Protein AF-A0A3N5F5N4-F1 (afdb_monomer_lite)

Radius of gyration: 16.16 Å; chains: 1; bounding box: 39×22×43 Å

Secondary structure (DSSP, 8-state):
---HHHHHHHHHS--SGGGPPPSS--GGGHHHHHHHHHHHHTTPPPHHHHHHHHHHTT--EEEEHHHHHHHT--GGGS---TTEEEE-S---

pLDDT: mean 83.74, std 10.32, range [41.44, 95.69]

Sequence (92 aa):
HKNLTEEMFGMMLPNGMGKLPLSKMQMGGMGPIMLKKIIADHNVKSLEQLFADAADAGVRIHVCTMSMELMGIHKEELIDYPHLDINTGNPD

Foldseek 3Di:
DADPQLVVLVVVDQQDPLRDADPDDCVVVVVSVVVVVVCVVVVPDDPVVVLVVCLVVVPAAEAEPVVCVNNVNDPVSDDDHPRYDYCPPDPD

Structure (mmCIF, N/CA/C/O backbone):
data_AF-A0A3N5F5N4-F1
#
_entry.id   AF-A0A3N5F5N4-F1
#
loop_
_atom_site.group_PDB
_atom_site.id
_atom_site.type_symbol
_atom_site.label_atom_id
_atom_site.label_alt_id
_atom_site.label_comp_id
_atom_site.label_asym_id
_atom_site.label_entity_id
_atom_site.label_seq_id
_atom_site.pdbx_PDB_ins_code
_atom_site.Cartn_x
_atom_site.Cartn_y
_atom_site.Cartn_z
_atom_site.occupancy
_atom_site.B_iso_or_equiv
_atom_site.auth_seq_id
_atom_site.auth_comp_id
_atom_site.auth_asym_id
_atom_site.auth_atom_id
_atom_site.pdbx_PDB_model_num
ATOM 1 N N . HIS A 1 1 ? 14.585 -11.187 -18.499 1.00 54.16 1 HIS A N 1
ATOM 2 C CA . HIS A 1 1 ? 15.927 -11.153 -17.883 1.00 54.16 1 HIS A CA 1
ATOM 3 C C . HIS A 1 1 ? 15.974 -9.850 -17.107 1.00 54.16 1 HIS A C 1
ATOM 5 O O . HIS A 1 1 ? 15.800 -8.825 -17.752 1.00 54.16 1 HIS A O 1
ATOM 11 N N . LYS A 1 2 ? 16.059 -9.883 -15.769 1.00 60.31 2 LYS A N 1
ATOM 12 C CA . LYS A 1 2 ? 16.081 -8.654 -14.962 1.00 60.31 2 LYS A CA 1
ATOM 13 C C . LYS A 1 2 ? 17.462 -8.004 -15.067 1.00 60.31 2 LYS A C 1
ATOM 15 O O . LYS A 1 2 ? 18.470 -8.712 -15.005 1.00 60.31 2 LYS A O 1
ATOM 20 N N . ASN A 1 3 ? 17.518 -6.695 -15.282 1.00 77.12 3 ASN A N 1
ATOM 21 C CA . ASN A 1 3 ? 18.776 -5.942 -15.262 1.00 77.12 3 ASN A CA 1
ATOM 22 C C . ASN A 1 3 ? 19.257 -5.747 -13.810 1.00 77.12 3 ASN A C 1
ATOM 24 O O . ASN A 1 3 ? 18.445 -5.736 -12.890 1.00 77.12 3 ASN A O 1
ATOM 28 N N . LEU A 1 4 ? 20.561 -5.540 -13.578 1.00 80.75 4 LEU A N 1
ATOM 29 C CA . LEU A 1 4 ? 21.131 -5.368 -12.223 1.00 80.75 4 LEU A CA 1
ATOM 30 C C . LEU A 1 4 ? 20.396 -4.286 -11.400 1.00 80.75 4 LEU A C 1
ATOM 32 O O . LEU A 1 4 ? 20.201 -4.421 -10.195 1.00 80.75 4 LEU A O 1
ATOM 36 N N . THR A 1 5 ? 19.957 -3.215 -12.064 1.00 79.38 5 THR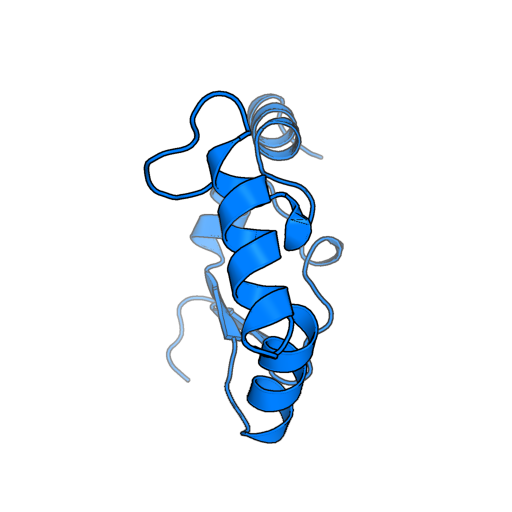 A N 1
ATOM 37 C CA . THR A 1 5 ? 19.179 -2.127 -11.459 1.00 79.38 5 THR A CA 1
ATOM 38 C C . THR A 1 5 ? 17.76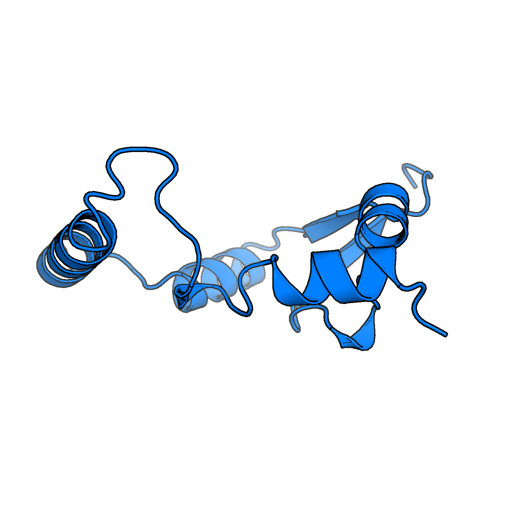2 -2.560 -11.076 1.00 79.38 5 THR A C 1
ATOM 40 O O . THR A 1 5 ? 17.290 -2.202 -10.003 1.00 79.38 5 THR A O 1
ATOM 43 N N . GLU A 1 6 ? 17.098 -3.360 -11.910 1.00 77.88 6 GLU A N 1
ATOM 44 C CA . GLU A 1 6 ? 15.767 -3.918 -11.630 1.00 77.88 6 GLU A CA 1
ATOM 45 C C . GLU A 1 6 ? 15.818 -4.889 -10.447 1.00 77.88 6 GLU A C 1
ATOM 47 O O . GLU A 1 6 ? 14.952 -4.864 -9.578 1.00 77.88 6 GLU A O 1
ATOM 52 N N . GLU A 1 7 ? 16.873 -5.703 -10.365 1.00 81.00 7 GLU A N 1
ATOM 53 C CA . GLU A 1 7 ? 17.103 -6.604 -9.234 1.00 81.00 7 GLU A CA 1
ATOM 54 C C . GLU A 1 7 ? 17.331 -5.821 -7.930 1.00 81.00 7 GLU A C 1
ATOM 56 O O . GLU A 1 7 ? 16.754 -6.147 -6.890 1.00 81.00 7 GLU A O 1
ATOM 61 N N . MET A 1 8 ? 18.098 -4.726 -7.995 1.00 83.12 8 MET A N 1
ATOM 62 C CA . MET A 1 8 ? 18.301 -3.815 -6.866 1.00 83.12 8 MET A CA 1
ATOM 63 C C . MET A 1 8 ? 16.989 -3.155 -6.414 1.00 83.12 8 MET A C 1
ATOM 65 O O . MET A 1 8 ? 16.706 -3.124 -5.214 1.00 83.12 8 MET A O 1
ATOM 69 N N . PHE A 1 9 ? 16.168 -2.654 -7.344 1.00 80.56 9 PHE A N 1
ATOM 70 C CA . PHE A 1 9 ? 14.866 -2.071 -7.002 1.00 80.56 9 PHE A CA 1
ATOM 71 C C . PHE A 1 9 ? 13.902 -3.116 -6.439 1.00 80.56 9 PHE A C 1
ATOM 73 O O . PHE A 1 9 ? 13.259 -2.842 -5.427 1.00 80.56 9 PHE A O 1
ATOM 80 N N . GLY A 1 10 ? 13.866 -4.326 -6.997 1.00 78.69 10 GLY A N 1
ATOM 81 C CA . GLY A 1 10 ? 13.074 -5.433 -6.457 1.00 78.69 10 GLY A CA 1
ATOM 82 C C . GLY A 1 10 ? 13.452 -5.800 -5.016 1.00 78.69 10 GLY A C 1
ATOM 83 O O . GLY A 1 10 ? 12.580 -6.124 -4.212 1.00 78.69 10 GLY A O 1
ATOM 84 N N . MET A 1 11 ? 14.735 -5.690 -4.648 1.00 80.50 11 MET A N 1
ATOM 85 C CA . MET A 1 11 ? 15.178 -5.892 -3.261 1.00 80.50 11 MET A CA 1
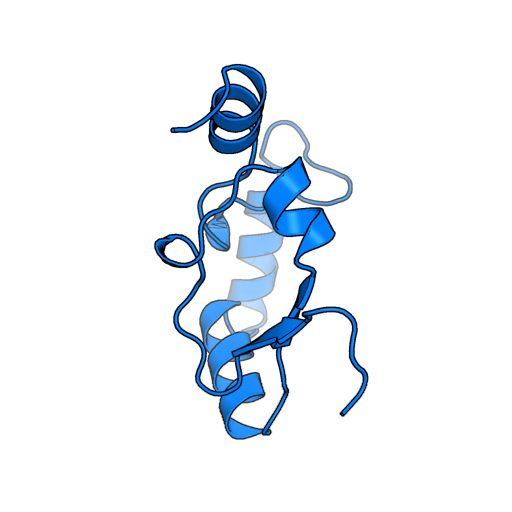ATOM 86 C C . MET A 1 11 ? 14.854 -4.712 -2.332 1.00 80.50 11 MET A C 1
ATOM 88 O O . MET A 1 11 ? 14.606 -4.926 -1.145 1.00 80.50 11 MET A O 1
ATOM 92 N N . MET A 1 12 ? 14.876 -3.472 -2.835 1.00 83.94 12 MET A N 1
ATOM 93 C CA . MET A 1 12 ? 14.581 -2.274 -2.032 1.00 83.94 12 MET A CA 1
ATOM 94 C C . MET A 1 12 ? 13.083 -2.041 -1.824 1.00 83.94 12 MET A C 1
ATOM 96 O O . MET A 1 12 ? 12.690 -1.441 -0.818 1.00 83.94 12 MET A O 1
ATOM 100 N N . LEU A 1 13 ? 12.246 -2.475 -2.766 1.00 82.88 13 LEU A N 1
ATOM 101 C CA . LEU A 1 13 ? 10.807 -2.294 -2.678 1.00 82.88 13 LEU A CA 1
ATOM 102 C C . LEU A 1 13 ? 10.210 -3.205 -1.589 1.00 82.88 13 LEU A C 1
ATOM 104 O O . LEU A 1 13 ? 10.582 -4.374 -1.453 1.00 82.88 13 LEU A O 1
ATOM 108 N N . PRO A 1 14 ? 9.281 -2.684 -0.770 1.00 80.12 14 PRO A N 1
ATOM 109 C CA . PRO A 1 14 ? 8.646 -3.471 0.273 1.00 80.12 14 PRO A CA 1
ATOM 110 C C . PRO A 1 14 ? 7.796 -4.587 -0.341 1.00 80.12 14 PRO A C 1
ATOM 112 O O . PRO A 1 14 ? 6.773 -4.346 -0.977 1.00 80.12 14 PRO A O 1
ATOM 115 N N . ASN A 1 15 ? 8.203 -5.829 -0.089 1.00 78.38 15 ASN A N 1
ATOM 116 C CA . ASN A 1 15 ? 7.476 -7.013 -0.534 1.00 78.38 15 ASN A CA 1
ATOM 117 C C . ASN A 1 15 ? 6.256 -7.276 0.363 1.00 78.38 15 ASN A C 1
ATOM 119 O O . ASN A 1 15 ? 6.374 -7.886 1.434 1.00 78.38 15 ASN A O 1
ATOM 123 N N . GLY A 1 16 ? 5.093 -6.807 -0.093 1.00 76.38 16 GLY A N 1
ATOM 124 C CA . GLY A 1 16 ? 3.784 -7.045 0.514 1.00 76.38 16 GLY A CA 1
ATOM 125 C C . GLY A 1 16 ? 3.229 -5.864 1.318 1.00 76.38 16 GLY A C 1
ATOM 126 O O . GLY A 1 16 ? 3.964 -5.072 1.912 1.00 76.38 16 GLY A O 1
ATOM 127 N N . MET A 1 17 ? 1.897 -5.790 1.383 1.00 75.06 17 MET A N 1
ATOM 128 C CA . MET A 1 17 ? 1.146 -4.674 1.981 1.00 75.06 17 MET A CA 1
ATOM 129 C C . MET A 1 17 ? 1.523 -4.395 3.447 1.00 75.06 17 MET A C 1
ATOM 131 O O . MET A 1 17 ? 1.611 -3.244 3.867 1.00 75.06 17 MET A O 1
ATOM 135 N N . GLY A 1 18 ? 1.842 -5.432 4.228 1.00 73.00 18 GLY A N 1
ATOM 136 C CA . GLY A 1 18 ? 2.213 -5.297 5.643 1.00 73.00 18 GLY A CA 1
ATOM 137 C C . GLY A 1 18 ? 3.617 -4.738 5.923 1.00 73.00 18 GLY A C 1
ATOM 138 O O . GLY A 1 18 ? 3.926 -4.472 7.095 1.00 73.00 18 GLY A O 1
ATOM 139 N N . LYS A 1 19 ? 4.456 -4.582 4.884 1.00 77.25 19 LYS A N 1
ATOM 140 C CA . LYS A 1 19 ? 5.843 -4.078 4.967 1.00 77.25 19 LYS A CA 1
ATOM 141 C C . LYS A 1 19 ? 5.997 -2.631 4.494 1.00 77.25 19 LYS A C 1
ATOM 143 O O . LYS A 1 19 ? 7.117 -2.124 4.460 1.00 77.25 19 LYS A O 1
ATOM 148 N N . LEU A 1 20 ? 4.897 -1.968 4.144 1.00 82.94 20 LEU A N 1
ATOM 149 C CA . LEU A 1 20 ? 4.921 -0.568 3.741 1.00 82.94 20 LEU A CA 1
ATOM 150 C C . LEU A 1 20 ? 5.384 0.315 4.918 1.00 82.94 20 LEU A C 1
ATOM 152 O O . LEU A 1 20 ? 4.817 0.221 6.014 1.00 82.94 20 LEU A O 1
ATOM 156 N N . PRO A 1 21 ? 6.423 1.152 4.736 1.00 83.50 21 PRO A N 1
ATOM 157 C CA . PRO A 1 21 ? 6.846 2.092 5.764 1.00 83.50 21 PRO A CA 1
ATOM 158 C C . PRO A 1 21 ? 5.806 3.204 5.936 1.00 83.50 21 PRO A C 1
ATOM 160 O O . PRO A 1 21 ? 5.048 3.523 5.019 1.00 83.50 21 PRO A O 1
ATOM 163 N N . LEU A 1 22 ? 5.798 3.838 7.110 1.00 87.50 22 LEU A N 1
ATOM 164 C CA . LEU A 1 22 ? 5.042 5.071 7.284 1.00 87.50 22 LEU A CA 1
ATOM 165 C C . LEU A 1 22 ? 5.682 6.179 6.450 1.00 87.50 22 LEU A C 1
ATOM 167 O O . LEU A 1 22 ? 6.905 6.307 6.399 1.00 87.50 22 LEU A O 1
ATOM 171 N N . SER A 1 23 ? 4.849 7.030 5.853 1.00 88.19 23 SER A N 1
ATOM 172 C CA . SER A 1 23 ? 5.317 8.182 5.074 1.00 88.19 23 SER A CA 1
ATOM 173 C C . SER A 1 23 ? 6.146 9.162 5.914 1.00 88.19 23 SER A C 1
ATOM 175 O O . SER A 1 23 ? 7.069 9.793 5.400 1.00 88.19 23 SER A O 1
ATOM 177 N N . LYS A 1 24 ? 5.841 9.279 7.215 1.00 88.38 24 LYS A N 1
ATOM 178 C CA . LYS A 1 24 ? 6.596 10.027 8.234 1.00 88.38 24 LYS A CA 1
ATOM 179 C C . LYS A 1 24 ? 6.484 9.320 9.589 1.00 88.38 24 LYS A C 1
ATOM 181 O O . LYS A 1 24 ? 5.565 8.540 9.803 1.00 88.38 24 LYS A O 1
ATOM 186 N N . MET A 1 25 ? 7.393 9.638 10.518 1.00 91.31 25 MET A N 1
ATOM 187 C CA . MET A 1 25 ? 7.441 9.073 11.882 1.00 91.31 25 MET A CA 1
ATOM 188 C C . MET A 1 25 ? 7.773 7.574 11.941 1.00 91.31 25 MET A C 1
ATOM 190 O O . MET A 1 25 ? 7.232 6.835 12.756 1.00 91.31 25 MET A O 1
ATOM 194 N N . GLN A 1 26 ? 8.722 7.115 11.121 1.00 89.69 26 GLN A N 1
ATOM 195 C CA . GLN A 1 26 ? 9.156 5.716 11.148 1.00 89.69 26 GLN A CA 1
ATOM 196 C C . GLN A 1 26 ? 9.752 5.306 12.512 1.00 89.69 26 GLN A C 1
ATOM 198 O O . GLN A 1 26 ? 9.579 4.162 12.923 1.00 89.69 26 GLN A O 1
ATOM 203 N N . MET A 1 27 ? 10.415 6.229 13.232 1.00 91.31 27 MET A N 1
ATOM 204 C CA . MET A 1 27 ? 10.967 6.040 14.591 1.00 91.31 27 MET A CA 1
ATOM 205 C C . MET A 1 27 ? 11.727 4.711 14.765 1.00 91.31 27 MET A C 1
ATOM 207 O O . MET A 1 27 ? 11.501 3.975 15.723 1.00 91.31 27 MET A O 1
ATOM 211 N N . GLY A 1 28 ? 12.565 4.349 13.786 1.00 89.94 28 GLY A N 1
ATOM 212 C CA . GLY A 1 28 ? 13.312 3.083 13.799 1.00 89.94 28 GLY A CA 1
ATOM 213 C C . GLY A 1 28 ? 12.441 1.817 13.757 1.00 89.94 28 GLY A C 1
ATOM 214 O O . GLY A 1 28 ? 12.890 0.761 14.180 1.00 89.94 28 GLY A O 1
ATOM 215 N N . GLY A 1 29 ? 11.194 1.915 13.287 1.00 88.75 29 GLY A N 1
ATOM 216 C CA . GLY A 1 29 ? 10.216 0.822 13.257 1.00 88.75 29 GLY A CA 1
ATOM 217 C C . GLY A 1 29 ? 9.151 0.898 14.355 1.00 88.75 29 GLY A C 1
ATOM 218 O O . GLY A 1 29 ? 8.147 0.194 14.263 1.00 88.75 29 GLY A O 1
ATOM 219 N N . MET A 1 30 ? 9.295 1.787 15.347 1.00 91.75 30 MET A N 1
ATOM 220 C CA . MET A 1 30 ? 8.295 1.945 16.414 1.00 91.75 30 MET A CA 1
ATOM 221 C C . MET A 1 30 ? 6.990 2.585 15.925 1.00 91.75 30 MET A C 1
ATOM 223 O O . MET A 1 30 ? 5.913 2.198 16.376 1.00 91.75 30 MET A O 1
ATOM 227 N N . GLY A 1 31 ? 7.064 3.525 14.977 1.00 91.81 31 GLY A N 1
ATOM 228 C CA . GLY A 1 31 ? 5.883 4.203 14.431 1.00 91.81 31 GLY A CA 1
ATOM 229 C C . GLY A 1 31 ? 4.872 3.241 13.795 1.00 91.81 31 GLY A C 1
ATOM 230 O O . GLY A 1 31 ? 3.710 3.239 14.205 1.00 91.81 31 GLY A O 1
ATOM 231 N N . PRO A 1 32 ? 5.289 2.374 12.849 1.00 89.62 32 PRO A N 1
ATOM 232 C CA . PRO A 1 32 ? 4.409 1.362 12.271 1.00 89.62 32 PRO A CA 1
ATOM 233 C C . PRO A 1 32 ? 3.754 0.448 13.314 1.00 89.62 32 PRO A C 1
ATOM 235 O O . PRO A 1 32 ? 2.588 0.093 13.165 1.00 89.62 32 PRO A O 1
ATOM 238 N N . ILE A 1 33 ? 4.479 0.074 14.375 1.00 89.31 33 ILE A N 1
ATOM 239 C CA . ILE A 1 33 ? 3.949 -0.781 15.450 1.00 89.31 33 ILE A CA 1
ATOM 240 C C . ILE A 1 33 ? 2.837 -0.054 16.214 1.00 89.31 33 ILE A C 1
ATOM 242 O O . ILE A 1 33 ? 1.772 -0.628 16.439 1.00 89.31 33 ILE A O 1
ATOM 246 N N . MET A 1 34 ? 3.056 1.214 16.575 1.00 90.38 34 MET A N 1
ATOM 247 C CA . MET A 1 34 ? 2.041 2.025 17.253 1.00 90.38 34 MET A CA 1
ATOM 248 C C . MET A 1 34 ? 0.803 2.229 16.379 1.00 90.38 34 MET A C 1
ATOM 250 O O . MET A 1 34 ? -0.312 2.059 16.866 1.00 90.38 34 MET A O 1
ATOM 254 N N . LEU A 1 35 ? 0.981 2.525 15.086 1.00 88.31 35 LEU A N 1
ATOM 255 C CA . LEU A 1 35 ? -0.150 2.681 14.172 1.00 88.31 35 LEU A CA 1
ATOM 256 C C . LEU A 1 35 ? -0.961 1.384 14.059 1.00 88.31 35 LEU A C 1
ATOM 258 O O . LEU A 1 35 ? -2.183 1.425 14.164 1.00 88.31 35 LEU A O 1
ATOM 262 N N . LYS A 1 36 ? -0.293 0.233 13.895 1.00 85.81 36 LYS A N 1
ATOM 263 C CA . LYS A 1 36 ? -0.966 -1.076 13.842 1.00 85.81 36 LYS A CA 1
ATOM 264 C C . LYS A 1 36 ? -1.790 -1.339 15.102 1.00 85.81 36 LYS A C 1
ATOM 266 O O . LYS A 1 36 ? -2.901 -1.848 14.997 1.00 85.81 36 LYS A O 1
ATOM 271 N N . LYS A 1 37 ? -1.274 -0.950 16.272 1.00 88.50 37 LYS A N 1
ATOM 272 C CA . LYS A 1 37 ? -2.004 -1.059 17.538 1.00 88.50 37 LYS A CA 1
ATOM 273 C C . LYS A 1 37 ? -3.263 -0.186 17.551 1.00 88.50 37 LYS A C 1
ATOM 275 O O . LYS A 1 37 ? -4.331 -0.697 17.849 1.00 88.50 37 LYS A O 1
ATOM 280 N N . ILE A 1 38 ? -3.162 1.079 17.141 1.00 88.19 38 ILE A N 1
ATOM 281 C CA . ILE A 1 38 ? -4.318 1.993 17.071 1.00 88.19 38 ILE A CA 1
ATOM 282 C C . ILE A 1 38 ? -5.380 1.463 16.091 1.00 88.19 38 ILE A C 1
ATOM 284 O O . ILE A 1 38 ? -6.564 1.464 16.409 1.00 88.19 38 ILE A O 1
ATOM 288 N N . ILE A 1 39 ? -4.977 0.967 14.916 1.00 85.25 39 ILE A N 1
ATOM 289 C CA . ILE A 1 39 ? -5.899 0.374 13.928 1.00 85.25 39 ILE A CA 1
ATOM 290 C C . ILE A 1 39 ? -6.661 -0.814 14.535 1.00 85.25 39 ILE A C 1
ATOM 292 O O . ILE A 1 39 ? -7.880 -0.895 14.381 1.00 85.25 39 ILE A O 1
ATOM 296 N N . ALA A 1 40 ? -5.958 -1.698 15.253 1.00 83.94 40 ALA A N 1
ATOM 297 C CA . ALA A 1 40 ? -6.561 -2.847 15.924 1.00 83.94 40 ALA A CA 1
ATOM 298 C C . ALA A 1 40 ? -7.513 -2.428 17.059 1.00 83.9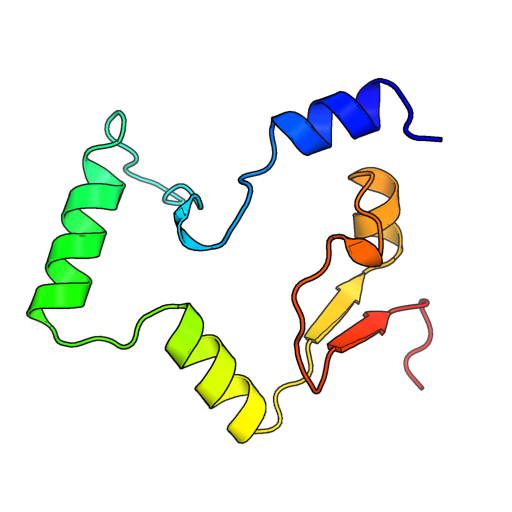4 40 ALA A C 1
ATOM 300 O O . ALA A 1 40 ? -8.617 -2.959 17.156 1.00 83.94 40 ALA A O 1
ATOM 301 N N . ASP A 1 41 ? -7.120 -1.442 17.869 1.00 88.50 41 ASP A N 1
ATOM 302 C CA . ASP A 1 41 ? -7.916 -0.941 18.997 1.00 88.50 41 ASP A CA 1
ATOM 303 C C . ASP A 1 41 ? -9.219 -0.261 18.527 1.00 88.50 41 ASP A C 1
ATOM 305 O O . ASP A 1 41 ? -10.250 -0.350 19.193 1.00 88.50 41 ASP A O 1
ATOM 309 N N . HIS A 1 42 ? -9.197 0.388 17.357 1.00 83.12 42 HIS A N 1
ATOM 310 C CA . HIS A 1 42 ? -10.356 1.064 16.760 1.00 83.12 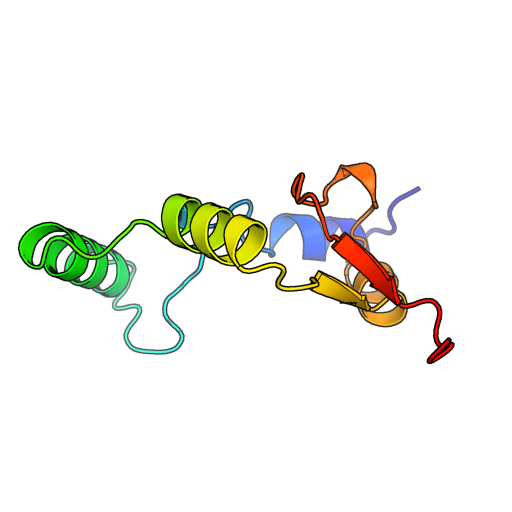42 HIS A CA 1
ATOM 311 C C . HIS A 1 42 ? -11.156 0.190 15.779 1.00 83.12 42 HIS A C 1
ATOM 313 O O . HIS A 1 42 ? -12.061 0.694 15.112 1.00 83.12 42 HIS A O 1
ATOM 319 N N . ASN A 1 43 ? -10.847 -1.110 15.708 1.00 77.44 43 ASN A N 1
ATOM 320 C CA . ASN A 1 43 ? -11.514 -2.097 14.855 1.00 77.44 43 ASN A CA 1
ATOM 321 C C . ASN A 1 43 ? -11.617 -1.660 13.380 1.00 77.44 43 ASN A C 1
ATOM 323 O O . ASN A 1 43 ? -12.618 -1.896 12.697 1.00 77.44 43 ASN A O 1
ATOM 327 N N . VAL A 1 44 ? -10.581 -0.968 12.903 1.00 84.94 44 VAL A N 1
ATOM 328 C CA . VAL A 1 44 ? -10.477 -0.547 11.508 1.00 84.94 44 VAL A CA 1
ATOM 329 C C . VAL A 1 44 ? -10.116 -1.772 10.671 1.00 84.94 44 VAL A C 1
ATOM 331 O O . VAL A 1 44 ? -9.276 -2.581 11.068 1.00 84.94 44 VAL A O 1
ATOM 334 N N . LYS A 1 45 ? -10.760 -1.909 9.509 1.00 83.88 45 LYS A N 1
ATOM 335 C CA . LYS A 1 45 ? -10.515 -3.014 8.577 1.00 83.88 45 LYS A CA 1
ATOM 336 C C . LYS A 1 45 ? -9.036 -3.096 8.192 1.00 83.88 45 LYS A C 1
ATOM 338 O O . LYS A 1 45 ? -8.370 -2.070 8.028 1.00 83.88 45 LYS A O 1
ATOM 343 N N . SER A 1 46 ? -8.527 -4.317 8.037 1.00 83.38 46 SER A N 1
ATOM 344 C CA . SER A 1 46 ? -7.161 -4.527 7.548 1.00 83.38 46 SER A CA 1
ATOM 345 C C . SER A 1 46 ? -7.018 -4.025 6.106 1.00 83.38 46 SER A C 1
ATOM 347 O O . SER A 1 46 ? -8.012 -3.868 5.398 1.00 83.38 46 SER A O 1
ATOM 349 N N . LEU A 1 47 ? -5.786 -3.793 5.642 1.00 83.50 47 LEU A N 1
ATOM 350 C CA . LEU A 1 47 ? -5.555 -3.390 4.250 1.00 83.50 47 LEU A CA 1
ATOM 351 C C . LEU A 1 47 ? -6.147 -4.415 3.275 1.00 83.50 47 LEU A C 1
ATOM 353 O O . LEU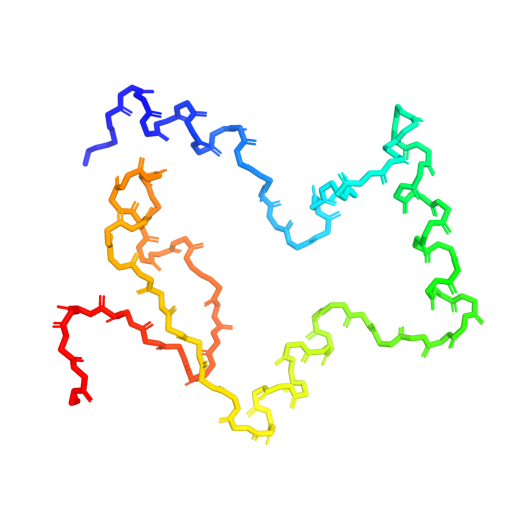 A 1 47 ? -6.824 -4.035 2.331 1.00 83.50 47 LEU A O 1
ATOM 357 N N . GLU A 1 48 ? -5.980 -5.706 3.548 1.00 83.81 48 GLU A N 1
ATOM 358 C CA . GLU A 1 48 ? -6.529 -6.799 2.740 1.00 83.81 48 GLU A CA 1
ATOM 359 C C . GLU A 1 48 ? -8.062 -6.742 2.670 1.00 83.81 48 GLU A C 1
ATOM 361 O O . GLU A 1 48 ? -8.642 -6.902 1.599 1.00 83.81 48 GLU A O 1
ATOM 366 N N . GLN A 1 49 ? -8.718 -6.458 3.800 1.00 88.62 49 GLN A N 1
ATOM 367 C CA . GLN A 1 49 ? -10.172 -6.291 3.852 1.00 88.62 49 GLN A CA 1
ATOM 368 C C . GLN A 1 49 ? -10.629 -5.053 3.079 1.00 88.62 49 GLN A C 1
ATOM 370 O O . GLN A 1 49 ? -11.642 -5.111 2.392 1.00 88.62 49 GLN A O 1
ATOM 375 N N . LEU A 1 50 ? -9.869 -3.956 3.137 1.00 90.62 50 LEU A N 1
ATOM 376 C CA . LEU A 1 50 ? -10.154 -2.753 2.354 1.00 90.62 50 LEU A CA 1
ATOM 377 C C . LEU A 1 50 ? -10.002 -3.003 0.846 1.00 90.62 50 LEU A C 1
ATOM 379 O O . LEU A 1 50 ? -10.785 -2.469 0.067 1.00 90.62 50 LEU A O 1
ATOM 383 N N . PHE A 1 51 ? -9.035 -3.827 0.426 1.00 91.19 51 PHE A N 1
ATOM 384 C CA . PHE A 1 51 ? -8.908 -4.251 -0.972 1.00 91.19 51 PHE A CA 1
ATOM 385 C C . PHE A 1 51 ? -10.092 -5.116 -1.416 1.00 91.19 51 PHE A C 1
ATOM 387 O O . PHE A 1 51 ? -10.610 -4.900 -2.510 1.00 91.19 51 PHE A O 1
ATOM 394 N N . ALA A 1 52 ? -10.546 -6.048 -0.573 1.00 92.06 52 ALA A N 1
ATOM 395 C CA . ALA A 1 52 ? -11.734 -6.853 -0.858 1.00 92.06 52 ALA A CA 1
ATOM 396 C C . ALA A 1 52 ? -12.993 -5.977 -0.972 1.00 92.06 52 ALA A C 1
ATOM 398 O O . ALA A 1 52 ? -13.691 -6.047 -1.978 1.00 92.06 52 ALA A O 1
ATOM 399 N N . ASP A 1 53 ? -13.218 -5.070 -0.015 1.00 94.06 53 ASP A N 1
ATOM 400 C CA . ASP A 1 53 ? -14.333 -4.118 -0.075 1.00 94.06 53 ASP A CA 1
ATOM 401 C C . ASP A 1 53 ? -14.271 -3.239 -1.336 1.00 94.06 53 ASP A C 1
ATOM 403 O O . ASP A 1 53 ? -15.296 -2.931 -1.939 1.00 94.06 53 ASP A O 1
ATOM 407 N N . ALA A 1 54 ? -13.069 -2.804 -1.734 1.00 94.12 54 ALA A N 1
ATOM 408 C CA . ALA A 1 54 ? -12.879 -2.004 -2.939 1.00 94.12 54 ALA A CA 1
ATOM 409 C C . ALA A 1 54 ? -13.208 -2.805 -4.207 1.00 94.12 54 ALA A C 1
ATOM 411 O O . ALA A 1 54 ? -13.795 -2.250 -5.136 1.00 94.12 54 ALA A O 1
ATOM 412 N N . ALA A 1 55 ? -12.851 -4.093 -4.247 1.00 93.94 55 ALA A N 1
ATOM 413 C CA . ALA A 1 55 ? -13.243 -4.988 -5.335 1.00 93.94 55 ALA A CA 1
ATOM 414 C C . ALA A 1 55 ? -14.769 -5.147 -5.392 1.00 93.94 55 ALA A C 1
ATOM 416 O O . ALA A 1 55 ? -15.353 -4.949 -6.455 1.00 93.94 55 ALA A O 1
ATOM 417 N N . ASP A 1 56 ? -15.420 -5.389 -4.250 1.00 94.88 56 ASP A N 1
ATOM 418 C CA . ASP A 1 56 ? -16.883 -5.499 -4.153 1.00 94.88 56 ASP A CA 1
ATOM 419 C C . ASP A 1 56 ? -17.594 -4.196 -4.562 1.00 94.88 56 ASP A C 1
ATOM 421 O O . ASP A 1 56 ? -18.686 -4.218 -5.131 1.00 94.88 56 ASP A O 1
ATOM 425 N N . ALA A 1 57 ? -16.958 -3.048 -4.317 1.00 95.69 57 ALA A N 1
ATOM 426 C CA . ALA A 1 57 ? -17.433 -1.736 -4.750 1.00 95.69 57 ALA A CA 1
ATOM 427 C C . ALA A 1 57 ? -17.171 -1.433 -6.242 1.00 95.69 57 ALA A C 1
ATOM 429 O O . ALA A 1 57 ? -17.572 -0.371 -6.722 1.00 95.69 57 ALA A O 1
ATOM 430 N N . GLY A 1 58 ? -16.507 -2.330 -6.981 1.00 92.19 58 GLY A N 1
ATOM 431 C CA . GLY A 1 58 ? -16.212 -2.170 -8.408 1.00 92.19 58 GLY A CA 1
ATOM 432 C C . GLY A 1 58 ? -15.082 -1.182 -8.716 1.00 92.19 58 GLY A C 1
ATOM 433 O O . GLY A 1 58 ? -15.035 -0.614 -9.811 1.00 92.19 58 GLY A O 1
ATOM 434 N N . VAL A 1 59 ? -14.180 -0.933 -7.762 1.00 95.19 59 VAL A N 1
ATOM 435 C CA . VAL A 1 59 ? -13.001 -0.085 -7.988 1.00 95.19 59 VAL A CA 1
ATOM 436 C C . VAL A 1 59 ? -12.075 -0.760 -9.001 1.00 95.19 59 VAL A C 1
ATOM 438 O O . VAL A 1 59 ? -11.828 -1.957 -8.925 1.00 95.19 59 VAL A O 1
ATOM 441 N N . ARG A 1 60 ? -11.546 0.011 -9.958 1.00 92.06 60 ARG A N 1
ATOM 442 C CA . ARG A 1 60 ? -10.572 -0.470 -10.950 1.00 92.06 60 ARG A CA 1
ATOM 443 C C . ARG A 1 60 ? -9.160 -0.053 -10.564 1.00 92.06 60 ARG A C 1
ATOM 445 O O . ARG A 1 60 ? -8.942 1.099 -10.181 1.00 92.06 60 ARG A O 1
ATOM 452 N N . ILE A 1 61 ? -8.206 -0.973 -10.683 1.00 91.81 61 ILE A N 1
ATOM 453 C CA . ILE A 1 61 ? -6.783 -0.711 -10.439 1.00 91.81 61 ILE A CA 1
ATOM 454 C C . ILE A 1 61 ? -6.053 -0.707 -11.780 1.00 91.81 61 ILE A C 1
ATOM 456 O O . ILE A 1 61 ? -5.880 -1.749 -12.400 1.00 91.81 61 ILE A O 1
ATOM 460 N N . HIS A 1 62 ? -5.580 0.470 -12.188 1.00 90.88 62 HIS A N 1
ATOM 461 C CA . HIS A 1 62 ? -4.793 0.653 -13.405 1.00 90.88 62 HIS A CA 1
ATOM 462 C C . HIS A 1 62 ? -3.297 0.652 -13.075 1.00 90.88 62 HIS A C 1
ATOM 464 O O . HIS A 1 62 ? -2.805 1.542 -12.375 1.00 90.88 62 HIS A O 1
ATOM 470 N N . VAL A 1 63 ? -2.552 -0.315 -13.602 1.00 90.25 63 VAL A N 1
ATOM 471 C CA . VAL A 1 63 ? -1.102 -0.413 -13.406 1.00 90.25 63 VAL A CA 1
ATOM 472 C C . VAL A 1 63 ? -0.378 0.281 -14.554 1.00 90.25 63 VAL A C 1
ATOM 474 O O . VAL A 1 63 ? -0.542 -0.075 -15.714 1.00 90.25 63 VAL A O 1
ATOM 477 N N . CYS A 1 64 ? 0.444 1.284 -14.249 1.00 89.56 64 CYS A N 1
ATOM 478 C CA . CYS A 1 64 ? 1.192 2.019 -15.267 1.00 89.56 64 CYS A CA 1
ATOM 479 C C . CYS A 1 64 ? 2.335 1.167 -15.845 1.00 89.56 64 CYS A C 1
ATOM 481 O O . CYS A 1 64 ? 3.286 0.849 -15.127 1.00 89.56 64 CYS A O 1
ATOM 483 N N . THR A 1 65 ? 2.282 0.866 -17.148 1.00 88.62 65 THR A N 1
ATOM 484 C CA . THR A 1 65 ? 3.321 0.082 -17.847 1.00 88.62 65 THR A CA 1
ATOM 485 C C . THR A 1 65 ? 4.711 0.705 -17.692 1.00 88.62 65 THR A C 1
ATOM 487 O O . THR A 1 65 ? 5.656 0.018 -17.319 1.00 88.62 65 THR A O 1
ATOM 490 N N . MET A 1 66 ? 4.825 2.027 -17.860 1.00 87.75 66 MET A N 1
ATOM 491 C CA . MET A 1 66 ? 6.099 2.740 -17.703 1.00 87.75 66 MET A CA 1
ATOM 492 C C . MET A 1 66 ? 6.665 2.591 -16.283 1.00 87.75 66 MET A C 1
ATOM 494 O O . MET A 1 66 ? 7.866 2.418 -16.097 1.00 87.75 66 MET A O 1
ATOM 498 N N . SER A 1 67 ? 5.806 2.631 -15.261 1.00 86.06 67 SER A N 1
ATOM 499 C CA . SER A 1 67 ? 6.236 2.432 -13.875 1.00 86.06 67 SER A CA 1
ATOM 500 C C . SER A 1 67 ? 6.690 0.992 -13.616 1.00 86.06 67 SER A C 1
ATOM 502 O O . SER A 1 67 ? 7.660 0.800 -12.886 1.00 86.06 67 SER A O 1
ATOM 504 N N . MET A 1 68 ? 6.036 -0.006 -14.222 1.00 87.00 68 MET A N 1
ATOM 505 C CA . MET A 1 68 ? 6.457 -1.410 -14.125 1.00 87.00 68 MET A CA 1
ATOM 506 C C . MET A 1 68 ? 7.834 -1.635 -14.749 1.00 87.00 68 MET A C 1
ATOM 508 O O . MET A 1 68 ? 8.684 -2.262 -14.120 1.00 87.00 68 MET A O 1
ATOM 512 N N . GLU A 1 69 ? 8.065 -1.091 -15.945 1.00 84.06 69 GLU A N 1
ATOM 513 C CA . GLU A 1 69 ? 9.340 -1.210 -16.662 1.00 84.06 69 GLU A CA 1
ATOM 514 C C . GLU A 1 69 ? 10.487 -0.562 -15.882 1.00 84.06 69 GLU A C 1
ATOM 516 O O . GLU A 1 69 ? 11.519 -1.192 -15.668 1.00 84.06 69 GLU A O 1
ATOM 521 N N . LEU A 1 70 ? 10.287 0.663 -15.382 1.00 82.88 70 LEU A N 1
ATOM 522 C CA . LEU A 1 70 ? 11.310 1.381 -14.615 1.00 82.88 70 LEU A CA 1
ATOM 523 C C . LEU A 1 70 ? 11.684 0.679 -13.303 1.00 82.88 70 LEU A C 1
ATOM 525 O O . LEU A 1 70 ? 12.833 0.760 -12.872 1.00 82.88 70 LEU A O 1
ATOM 529 N N . MET A 1 71 ? 10.721 0.021 -12.655 1.00 84.69 71 MET A N 1
ATOM 530 C CA . MET A 1 71 ? 10.939 -0.676 -11.383 1.00 84.69 71 MET A CA 1
ATOM 531 C C . MET A 1 71 ? 11.283 -2.161 -11.551 1.00 84.69 71 MET A C 1
ATOM 533 O O . MET A 1 71 ? 11.597 -2.815 -10.559 1.00 84.69 71 MET A O 1
ATOM 537 N N . GLY A 1 72 ? 11.232 -2.703 -12.773 1.00 83.06 72 GLY A N 1
ATOM 538 C CA . GLY A 1 72 ? 11.492 -4.120 -13.035 1.00 83.06 72 GLY A CA 1
ATOM 539 C C . GLY A 1 72 ? 10.451 -5.076 -12.447 1.00 83.06 72 GLY A C 1
ATOM 540 O O . GLY A 1 72 ? 10.792 -6.205 -12.090 1.00 83.06 72 GLY A O 1
ATOM 541 N N . ILE A 1 73 ? 9.202 -4.619 -12.306 1.00 84.88 73 ILE A N 1
ATOM 542 C CA . ILE A 1 73 ? 8.089 -5.416 -11.770 1.00 84.88 73 ILE A CA 1
ATOM 543 C C . ILE A 1 73 ? 7.439 -6.176 -12.925 1.00 84.88 73 ILE A C 1
ATOM 545 O O . ILE A 1 73 ? 6.970 -5.561 -13.886 1.00 84.88 73 ILE A O 1
ATOM 549 N N . HIS A 1 74 ? 7.374 -7.504 -12.836 1.00 84.31 74 HIS A N 1
ATOM 550 C CA . HIS A 1 74 ? 6.682 -8.316 -13.834 1.00 84.31 74 HIS A CA 1
ATOM 551 C C . HIS A 1 74 ? 5.211 -8.558 -13.479 1.00 84.31 74 HIS A C 1
ATOM 553 O O . HIS A 1 74 ? 4.785 -8.391 -12.336 1.00 84.31 74 HIS A O 1
ATOM 559 N N . LYS A 1 75 ? 4.409 -8.946 -14.478 1.00 84.56 75 LYS A N 1
ATOM 560 C CA . LYS A 1 75 ? 2.958 -9.137 -14.313 1.00 84.56 75 LYS A CA 1
ATOM 561 C C . LYS A 1 75 ? 2.632 -10.238 -13.305 1.00 84.56 75 LYS A C 1
ATOM 563 O O . LYS A 1 75 ? 1.626 -10.152 -12.616 1.00 84.56 75 LYS A O 1
ATOM 568 N N . GLU A 1 76 ? 3.502 -11.235 -13.201 1.00 84.88 76 GLU A N 1
ATOM 569 C CA . GLU A 1 76 ? 3.372 -12.375 -12.292 1.00 84.88 76 GLU A CA 1
ATOM 570 C C . GLU A 1 76 ? 3.618 -11.985 -10.824 1.00 84.88 76 GLU A C 1
ATOM 572 O O . GLU A 1 76 ? 3.284 -12.745 -9.921 1.00 84.88 76 GLU A O 1
ATOM 577 N N . GLU A 1 77 ? 4.204 -10.806 -10.583 1.00 81.88 77 GLU A N 1
ATOM 578 C CA . GLU A 1 77 ? 4.477 -10.256 -9.248 1.00 81.88 77 GLU A CA 1
ATOM 579 C C . GLU A 1 77 ? 3.347 -9.331 -8.759 1.00 81.88 77 GLU A C 1
ATOM 581 O O . GLU A 1 77 ? 3.393 -8.830 -7.633 1.00 81.88 77 GLU A O 1
ATOM 586 N N . LEU A 1 78 ? 2.333 -9.084 -9.596 1.00 87.38 78 LEU A N 1
ATOM 587 C CA . LEU A 1 78 ? 1.182 -8.262 -9.240 1.00 87.38 78 LEU A CA 1
ATOM 588 C C . LEU A 1 78 ? 0.227 -9.027 -8.319 1.00 87.38 78 LEU A C 1
ATOM 590 O O . LEU A 1 78 ? 0.112 -10.250 -8.370 1.00 87.38 78 LEU A O 1
ATOM 594 N N . ILE A 1 79 ? -0.479 -8.281 -7.469 1.00 87.12 79 ILE A N 1
ATOM 595 C CA . ILE A 1 79 ? -1.533 -8.845 -6.627 1.00 87.12 79 ILE A CA 1
ATOM 596 C C . ILE A 1 79 ? -2.687 -9.365 -7.487 1.00 87.12 79 ILE A C 1
ATOM 598 O O . ILE A 1 79 ? -3.033 -8.766 -8.505 1.00 87.12 79 ILE A O 1
ATOM 602 N N . ASP A 1 80 ? -3.311 -10.448 -7.036 1.00 88.50 80 ASP A N 1
ATOM 603 C CA . ASP A 1 80 ? -4.551 -10.931 -7.631 1.00 88.50 80 ASP A CA 1
ATOM 604 C C . ASP A 1 80 ? -5.700 -10.001 -7.217 1.00 88.50 80 ASP A C 1
ATOM 606 O O . ASP A 1 80 ? -6.056 -9.916 -6.037 1.00 88.50 80 ASP A O 1
ATOM 610 N N . TYR A 1 81 ? -6.223 -9.238 -8.176 1.00 91.06 81 TYR A N 1
ATOM 611 C CA . TYR A 1 81 ? -7.306 -8.285 -7.961 1.00 91.06 81 TYR A CA 1
ATOM 612 C C . TYR A 1 81 ? -8.298 -8.331 -9.139 1.00 91.06 81 TYR A C 1
ATOM 614 O O . TYR A 1 81 ? -7.880 -8.114 -10.279 1.00 91.06 81 TYR A O 1
ATOM 622 N N . PRO A 1 82 ? -9.609 -8.563 -8.901 1.00 90.31 82 PRO A N 1
ATOM 623 C CA . PRO A 1 82 ? -10.590 -8.852 -9.960 1.00 90.31 82 PRO A CA 1
ATOM 624 C C . PRO A 1 82 ? -10.741 -7.787 -11.053 1.00 90.31 82 PRO A C 1
ATOM 626 O O . PRO A 1 82 ? -11.144 -8.097 -12.173 1.00 90.31 82 PRO A O 1
ATOM 629 N N . HIS A 1 83 ? -10.455 -6.525 -10.734 1.00 91.12 83 HIS A N 1
ATOM 630 C CA . HIS A 1 83 ? -10.623 -5.382 -11.633 1.00 91.12 83 HIS A CA 1
ATOM 631 C C . HIS A 1 83 ? -9.290 -4.671 -11.899 1.00 91.12 83 HIS A C 1
ATOM 633 O O . HIS A 1 83 ? -9.226 -3.440 -11.919 1.00 91.12 83 HIS A O 1
ATOM 639 N N . LEU A 1 84 ? -8.212 -5.449 -12.028 1.00 91.75 84 LEU A N 1
ATOM 640 C CA . LEU A 1 84 ? -6.880 -4.943 -12.341 1.00 91.75 84 LEU A CA 1
ATOM 641 C C . LEU A 1 84 ? -6.618 -5.009 -13.842 1.00 91.75 84 LEU A C 1
ATOM 643 O O . LEU A 1 84 ? -6.750 -6.062 -14.465 1.00 91.75 84 LEU A O 1
ATOM 647 N N . ASP A 1 85 ? -6.172 -3.891 -14.401 1.00 90.19 85 ASP A N 1
ATOM 648 C CA . ASP A 1 85 ? -5.682 -3.807 -15.768 1.00 90.19 85 ASP A CA 1
ATOM 649 C C . ASP A 1 85 ? -4.336 -3.079 -15.820 1.00 90.19 85 ASP A C 1
ATOM 651 O O . ASP A 1 85 ? -3.932 -2.367 -14.899 1.00 90.19 85 ASP A O 1
ATOM 655 N N . ILE A 1 86 ? -3.598 -3.310 -16.899 1.00 88.00 86 ILE A N 1
ATOM 656 C CA . ILE A 1 86 ? -2.309 -2.671 -17.133 1.00 88.00 86 ILE A CA 1
ATOM 657 C C . ILE A 1 86 ? -2.549 -1.583 -18.164 1.00 88.00 86 ILE A C 1
ATOM 659 O O . ILE A 1 86 ? -2.878 -1.871 -19.313 1.00 88.00 86 ILE A O 1
ATOM 663 N N . ASN A 1 87 ? -2.371 -0.337 -17.739 1.00 77.25 87 ASN A N 1
ATOM 664 C CA . ASN A 1 87 ? -2.528 0.840 -18.567 1.00 77.25 87 ASN A CA 1
ATOM 665 C C . ASN A 1 87 ? -1.449 0.830 -19.656 1.00 77.25 87 ASN A C 1
ATOM 667 O O . ASN A 1 87 ? -0.280 1.152 -19.410 1.00 77.25 87 ASN A O 1
ATOM 671 N N . THR A 1 88 ? -1.850 0.441 -20.864 1.00 61.97 88 THR A N 1
ATOM 672 C CA . THR A 1 88 ? -1.021 0.429 -22.077 1.00 61.97 88 THR A CA 1
ATOM 673 C C . THR A 1 88 ? -0.944 1.796 -22.763 1.00 61.97 88 THR A C 1
ATOM 675 O O . THR A 1 88 ? -0.524 1.880 -23.911 1.00 61.97 88 THR A O 1
ATOM 678 N N . GLY A 1 89 ? -1.328 2.884 -22.090 1.00 54.91 89 GLY A N 1
ATOM 679 C CA . GLY A 1 89 ? -1.305 4.223 -22.674 1.00 54.91 89 GLY A CA 1
ATOM 680 C C . GLY A 1 89 ? -2.418 4.476 -23.693 1.00 54.91 89 GLY A C 1
ATOM 681 O O . GLY A 1 89 ? -2.252 5.348 -24.539 1.00 54.91 89 GLY A O 1
ATOM 682 N N . ASN A 1 90 ? -3.546 3.760 -23.608 1.00 45.66 90 ASN A N 1
ATOM 683 C CA . ASN A 1 90 ? -4.764 4.113 -24.338 1.00 45.66 90 ASN A CA 1
ATOM 684 C C . ASN A 1 90 ? -5.931 4.286 -23.348 1.00 45.66 90 ASN A C 1
ATOM 686 O O . ASN A 1 90 ? -6.124 3.400 -22.517 1.00 45.66 90 ASN A O 1
ATOM 690 N N . PRO A 1 91 ? -6.680 5.403 -23.385 1.00 51.81 91 PRO A N 1
ATOM 691 C CA . PRO A 1 91 ? -7.819 5.643 -22.498 1.00 51.81 91 PRO A CA 1
ATOM 692 C C . PRO A 1 91 ? -9.112 4.901 -22.898 1.00 51.81 91 PRO A C 1
ATOM 694 O O . PRO A 1 91 ? -10.165 5.240 -22.359 1.00 51.81 91 PRO A O 1
ATOM 697 N N . ASP A 1 92 ? -9.035 3.911 -23.795 1.00 41.44 92 ASP A N 1
ATOM 698 C CA . ASP A 1 92 ? -10.183 3.124 -24.274 1.00 41.44 92 ASP A CA 1
ATOM 699 C C . ASP A 1 92 ? -10.174 1.695 -23.717 1.00 41.44 92 ASP A C 1
ATOM 701 O O . ASP A 1 92 ? -9.162 0.986 -23.942 1.00 41.44 92 ASP A O 1
#